Protein AF-A0A6S7FCD2-F1 (afdb_monomer)

Mean predicted aligned error: 10.89 Å

Structure (mmCIF, N/CA/C/O backbone):
data_AF-A0A6S7FCD2-F1
#
_entry.id   AF-A0A6S7FCD2-F1
#
loop_
_atom_site.group_PDB
_atom_site.id
_atom_site.type_symbol
_atom_site.label_atom_id
_atom_site.label_alt_id
_atom_site.label_comp_id
_atom_site.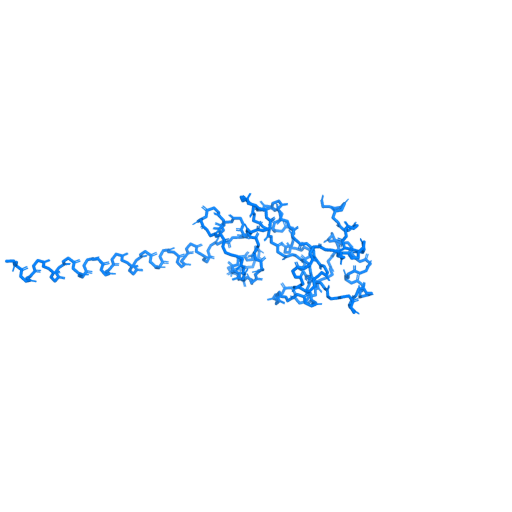label_asym_id
_atom_site.label_entity_id
_atom_site.label_seq_id
_atom_site.pdbx_PDB_ins_code
_atom_site.Cartn_x
_atom_site.Cartn_y
_atom_site.Cartn_z
_atom_site.occupancy
_atom_site.B_iso_or_equiv
_atom_site.auth_seq_id
_atom_site.auth_comp_id
_atom_site.auth_asym_id
_atom_site.auth_atom_id
_atom_site.pdbx_PDB_model_num
ATOM 1 N N . MET A 1 1 ? -40.883 -23.196 32.341 1.00 57.16 1 MET A N 1
ATOM 2 C CA . MET A 1 1 ? -40.020 -22.508 31.353 1.00 57.16 1 MET A CA 1
ATOM 3 C C . MET A 1 1 ? -40.768 -22.479 30.025 1.00 57.16 1 MET A C 1
ATOM 5 O O . MET A 1 1 ? -41.135 -23.535 29.529 1.00 57.16 1 MET A O 1
ATOM 9 N N . ASN A 1 2 ? -41.149 -21.296 29.543 1.00 67.25 2 ASN A N 1
ATOM 10 C CA . ASN A 1 2 ? -42.162 -21.148 28.493 1.00 67.25 2 ASN A CA 1
ATOM 11 C C . ASN A 1 2 ? -41.520 -21.325 27.103 1.00 67.25 2 ASN A C 1
ATOM 13 O O . ASN A 1 2 ? -40.750 -20.472 26.667 1.00 67.25 2 ASN A O 1
ATOM 17 N N . PHE A 1 3 ? -41.809 -22.439 26.423 1.00 68.75 3 PHE A N 1
ATOM 18 C CA . PHE A 1 3 ? -41.163 -22.832 25.158 1.00 68.75 3 PHE A CA 1
ATOM 19 C C . PHE A 1 3 ? -41.322 -21.769 24.055 1.00 68.75 3 PHE A C 1
ATOM 21 O O . PHE A 1 3 ? -40.412 -21.547 23.257 1.00 68.75 3 PHE A O 1
ATOM 28 N N . LYS A 1 4 ? -42.446 -21.037 24.070 1.00 73.81 4 LYS A N 1
ATOM 29 C CA . LYS A 1 4 ? -42.697 -19.905 23.166 1.00 73.81 4 LYS A CA 1
ATOM 30 C C . LYS A 1 4 ? -41.729 -18.740 23.390 1.00 73.81 4 LYS A C 1
ATOM 32 O O . LYS A 1 4 ? -41.264 -18.150 22.422 1.00 73.81 4 LYS A O 1
ATOM 37 N N . ALA A 1 5 ? -41.388 -18.431 24.641 1.00 73.50 5 ALA A N 1
ATOM 38 C CA . ALA A 1 5 ? -40.468 -17.339 24.959 1.00 73.50 5 ALA A CA 1
ATOM 39 C C . ALA A 1 5 ? -39.034 -17.656 24.505 1.00 73.50 5 ALA A C 1
ATOM 41 O O . ALA A 1 5 ? -38.358 -16.789 23.962 1.00 73.50 5 ALA A O 1
ATOM 42 N N . LEU A 1 6 ? -38.593 -18.911 24.653 1.00 77.69 6 LEU A N 1
ATOM 43 C CA . LEU A 1 6 ? -37.261 -19.341 24.219 1.00 77.69 6 LEU A CA 1
ATOM 44 C C . LEU A 1 6 ? -37.103 -19.281 22.689 1.00 77.69 6 LEU A C 1
ATOM 46 O O . LEU A 1 6 ? -36.074 -18.825 22.192 1.00 77.69 6 LEU A O 1
ATOM 50 N N . LEU A 1 7 ? -38.138 -19.688 21.946 1.00 73.44 7 LEU A N 1
ATOM 51 C CA . LEU A 1 7 ? -38.141 -19.642 20.482 1.00 73.44 7 LEU A CA 1
ATOM 52 C C . LEU A 1 7 ? -38.070 -18.195 19.960 1.00 73.44 7 LEU A C 1
ATOM 54 O O . LEU A 1 7 ? -37.292 -17.898 19.055 1.00 73.44 7 LEU A O 1
ATOM 58 N N . ILE A 1 8 ? -38.821 -17.278 20.581 1.00 74.25 8 ILE A N 1
ATOM 59 C CA . ILE A 1 8 ? -38.781 -15.847 20.245 1.00 74.25 8 ILE A CA 1
ATOM 60 C C . ILE A 1 8 ? -37.380 -15.278 20.507 1.00 74.25 8 ILE A C 1
ATOM 62 O O . ILE A 1 8 ? -36.808 -14.646 19.623 1.00 74.25 8 ILE A O 1
ATOM 66 N N . VAL A 1 9 ? -36.775 -15.564 21.665 1.00 78.94 9 VAL A N 1
ATOM 67 C CA . VAL A 1 9 ? -35.417 -15.090 21.990 1.00 78.94 9 VAL A CA 1
ATOM 68 C C . VAL A 1 9 ? -34.387 -15.589 20.971 1.00 78.94 9 VAL A C 1
ATOM 70 O O . VAL A 1 9 ? -33.594 -14.795 20.470 1.00 78.94 9 VAL A O 1
ATOM 73 N N . LEU A 1 10 ? -34.419 -16.874 20.602 1.00 74.31 10 LEU A N 1
ATOM 74 C CA . LEU A 1 10 ? -33.493 -17.441 19.614 1.00 74.31 10 LEU A CA 1
ATOM 75 C C . LEU A 1 10 ? -33.635 -16.788 18.233 1.00 74.31 10 LEU A C 1
ATOM 77 O O . LEU A 1 10 ? -32.629 -16.449 17.610 1.00 74.31 10 LEU A O 1
ATOM 81 N N . THR A 1 11 ? -34.867 -16.572 17.765 1.00 70.44 11 THR A N 1
ATOM 82 C CA . THR A 1 11 ? -35.108 -15.927 16.461 1.00 70.44 11 THR A CA 1
ATOM 83 C C . THR A 1 11 ? -34.647 -14.467 16.435 1.00 70.44 11 THR A C 1
ATOM 85 O O . THR A 1 11 ? -33.980 -14.065 15.483 1.00 70.44 11 THR A O 1
ATOM 88 N N . VAL A 1 12 ? -34.884 -13.697 17.504 1.00 72.44 12 VAL A N 1
ATOM 89 C CA . VAL A 1 12 ? -34.418 -12.302 17.626 1.00 72.44 12 VAL A CA 1
ATOM 90 C C . VAL A 1 12 ? -32.885 -12.226 17.690 1.00 72.44 12 VAL A C 1
ATOM 92 O O . VAL A 1 12 ? -32.267 -11.393 17.021 1.00 72.44 12 VAL A O 1
ATOM 95 N N . VAL A 1 13 ? -32.233 -13.124 18.436 1.00 73.38 13 VAL A N 1
ATOM 96 C CA . VAL A 1 13 ? -30.759 -13.207 18.493 1.00 73.38 13 VAL A CA 1
ATOM 97 C C . VAL A 1 13 ? -30.167 -13.604 17.132 1.00 73.38 13 VAL A C 1
ATOM 99 O O . VAL A 1 13 ? -29.112 -13.109 16.737 1.00 73.38 13 VAL A O 1
ATOM 102 N N . CYS A 1 14 ? -30.836 -14.470 16.373 1.00 67.56 14 CYS A N 1
ATOM 103 C CA . CYS A 1 14 ? -30.387 -14.864 15.037 1.00 67.56 14 CYS A CA 1
ATOM 104 C C . CYS A 1 14 ? -30.499 -13.705 14.024 1.00 67.56 14 CYS A C 1
ATOM 106 O O . CYS A 1 14 ? -29.515 -13.372 13.361 1.00 67.56 14 CYS A O 1
ATOM 108 N N . GLN A 1 15 ? -31.648 -13.019 13.982 1.00 67.62 15 GLN A N 1
ATOM 109 C CA . GLN A 1 15 ? -31.895 -11.875 13.089 1.00 67.62 15 GLN A CA 1
ATOM 110 C C . GLN A 1 15 ? -30.944 -10.696 13.357 1.00 67.62 15 GLN A C 1
ATOM 112 O O . GLN A 1 15 ? -30.429 -10.069 12.429 1.00 67.62 15 GLN A O 1
ATOM 117 N N . THR A 1 16 ? -30.648 -10.412 14.628 1.00 64.69 16 THR A N 1
ATOM 118 C CA . THR A 1 16 ? -29.688 -9.357 15.002 1.00 64.69 16 THR A CA 1
ATOM 119 C C . THR A 1 16 ? -28.252 -9.700 14.589 1.00 64.69 16 THR A C 1
ATOM 121 O O . THR A 1 16 ? -27.510 -8.819 14.146 1.00 64.69 16 THR A O 1
ATOM 124 N N . ASN A 1 17 ? -27.866 -10.979 14.641 1.00 70.56 17 ASN A N 1
ATOM 125 C CA . ASN A 1 17 ? -26.556 -11.442 14.181 1.00 70.56 17 ASN A CA 1
ATOM 126 C C . ASN A 1 17 ? -26.381 -11.339 12.658 1.00 70.56 17 ASN A C 1
ATOM 128 O O . ASN A 1 17 ? -25.301 -10.964 12.191 1.00 70.56 17 ASN A O 1
ATOM 132 N N . GLU A 1 18 ? -27.413 -11.632 11.867 1.00 73.81 18 GLU A N 1
ATOM 133 C CA . GLU A 1 18 ? -27.363 -11.461 10.409 1.00 73.81 18 GLU A CA 1
ATOM 134 C C . GLU A 1 18 ? -27.259 -9.990 10.002 1.00 73.81 18 GLU A C 1
ATOM 136 O O . GLU A 1 18 ? -26.383 -9.634 9.209 1.00 73.81 18 GLU A O 1
ATOM 141 N N . ALA A 1 19 ? -28.062 -9.111 10.607 1.00 74.12 19 ALA A N 1
ATOM 142 C CA . ALA A 1 19 ? -27.970 -7.672 10.370 1.00 74.12 19 ALA A CA 1
ATOM 143 C C . ALA A 1 19 ? -26.577 -7.124 10.735 1.00 74.12 19 ALA A C 1
ATOM 145 O O . ALA A 1 19 ? -25.970 -6.381 9.959 1.00 74.12 19 ALA A O 1
ATOM 146 N N . ALA A 1 20 ? -26.004 -7.553 11.866 1.00 72.75 20 ALA A N 1
ATOM 147 C CA . ALA A 1 20 ? -24.648 -7.179 12.266 1.00 72.75 20 ALA A CA 1
ATOM 148 C C . ALA A 1 20 ? -23.577 -7.677 11.277 1.00 72.75 20 ALA A C 1
ATOM 150 O O . ALA A 1 20 ? -22.607 -6.961 10.999 1.00 72.75 20 ALA A O 1
ATOM 151 N N . ARG A 1 21 ? -23.748 -8.878 10.704 1.00 71.75 21 ARG A N 1
ATOM 152 C CA . ARG A 1 21 ? -22.873 -9.413 9.645 1.00 71.75 21 ARG A CA 1
ATOM 153 C C . ARG A 1 21 ? -22.988 -8.606 8.352 1.00 71.75 21 ARG A C 1
ATOM 155 O O . ARG A 1 21 ? -21.956 -8.282 7.765 1.00 71.75 21 ARG A O 1
ATOM 162 N N . ILE A 1 22 ? -24.199 -8.234 7.936 1.00 70.75 22 ILE A N 1
ATOM 163 C CA . ILE A 1 22 ? -24.437 -7.402 6.746 1.00 70.75 22 ILE A CA 1
ATOM 164 C C . ILE A 1 22 ? -23.800 -6.021 6.926 1.00 70.75 22 ILE A C 1
ATOM 166 O O . ILE A 1 22 ? -23.032 -5.589 6.070 1.00 70.75 22 ILE A O 1
ATOM 170 N N . VAL A 1 23 ? -24.021 -5.358 8.065 1.00 68.38 23 VAL A N 1
A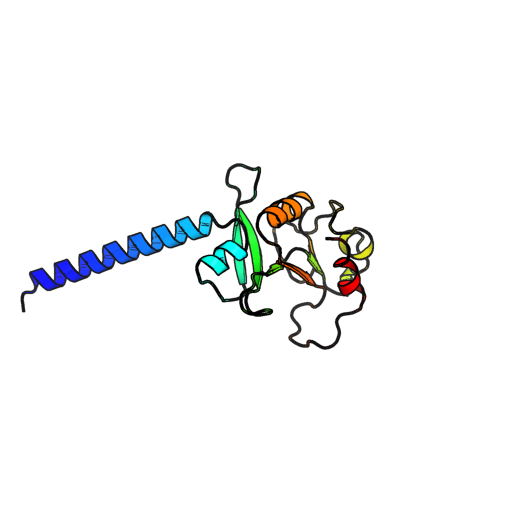TOM 171 C CA . VAL A 1 23 ? -23.420 -4.047 8.360 1.00 68.38 23 VAL A CA 1
ATOM 172 C C . VAL A 1 23 ? -21.893 -4.134 8.419 1.00 68.38 23 VAL A C 1
ATOM 174 O O . VAL A 1 23 ? -21.214 -3.266 7.872 1.00 68.38 23 VAL A O 1
ATOM 177 N N . ARG A 1 24 ? -21.321 -5.190 9.017 1.00 65.81 24 ARG A N 1
ATOM 178 C CA . ARG A 1 24 ? -19.868 -5.440 8.979 1.00 65.81 24 ARG A CA 1
ATOM 179 C C . ARG A 1 24 ? -19.355 -5.607 7.551 1.00 65.81 24 ARG A C 1
ATOM 181 O O . ARG A 1 24 ? -18.335 -5.014 7.206 1.00 65.81 24 ARG A O 1
ATOM 188 N N . ARG A 1 25 ? -20.064 -6.367 6.713 1.00 64.12 25 ARG A N 1
ATOM 189 C CA . ARG A 1 25 ? -19.701 -6.580 5.305 1.00 64.12 25 ARG A CA 1
ATOM 190 C C . ARG A 1 25 ? -19.764 -5.273 4.512 1.00 64.12 25 ARG A C 1
ATOM 192 O O . ARG A 1 25 ? -18.809 -4.955 3.815 1.00 64.12 25 ARG A O 1
ATOM 199 N N . LEU A 1 26 ? -20.818 -4.478 4.688 1.00 61.97 26 LEU A N 1
ATOM 200 C CA . LEU A 1 26 ? -20.973 -3.169 4.048 1.00 61.97 26 LEU A CA 1
ATOM 201 C C . LEU A 1 26 ? -19.908 -2.171 4.512 1.00 61.97 26 LEU A C 1
ATOM 203 O O . LEU A 1 26 ? -19.303 -1.508 3.675 1.00 61.97 26 LEU A O 1
ATOM 207 N N . ARG A 1 27 ? -19.602 -2.110 5.817 1.00 61.41 27 ARG A N 1
ATOM 208 C CA . ARG A 1 27 ? -18.478 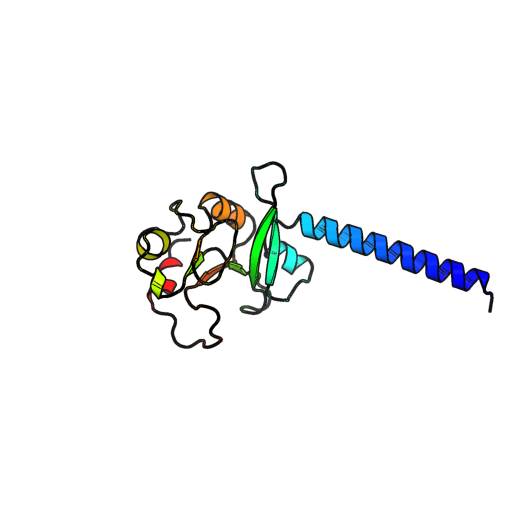-1.308 6.330 1.00 61.41 27 ARG A CA 1
ATOM 209 C C . ARG A 1 27 ? -17.173 -1.749 5.676 1.00 61.41 27 ARG A C 1
ATOM 211 O O . ARG A 1 27 ? -16.433 -0.908 5.181 1.00 61.41 27 ARG A O 1
ATOM 218 N N . ASN A 1 28 ? -16.900 -3.049 5.593 1.00 60.34 28 ASN A N 1
ATOM 219 C CA . ASN A 1 28 ? -15.694 -3.556 4.936 1.00 60.34 28 ASN A CA 1
ATOM 220 C C . ASN A 1 28 ? -15.599 -3.139 3.460 1.00 60.34 28 ASN A C 1
ATOM 222 O O . ASN A 1 28 ? -14.515 -2.769 3.030 1.00 60.34 28 ASN A O 1
ATOM 226 N N . VAL A 1 29 ? -16.716 -3.077 2.730 1.00 62.16 29 VAL A N 1
ATOM 227 C CA . VAL A 1 29 ? -16.766 -2.598 1.334 1.00 62.16 29 VAL A CA 1
ATOM 228 C C . VAL A 1 29 ? -16.558 -1.075 1.214 1.00 62.16 29 VAL A C 1
ATOM 230 O O . VAL A 1 29 ? -16.237 -0.587 0.134 1.00 62.16 29 VAL A O 1
ATOM 233 N N . THR A 1 30 ? -16.670 -0.294 2.299 1.00 78.56 30 THR A N 1
ATOM 234 C CA . THR A 1 30 ? -16.358 1.151 2.301 1.00 78.56 30 THR A CA 1
ATOM 235 C C . THR A 1 30 ? -14.936 1.508 2.722 1.00 78.56 30 THR A C 1
ATOM 237 O O . THR A 1 30 ? -14.623 2.697 2.739 1.00 78.56 30 THR A O 1
ATOM 240 N N . ALA A 1 31 ? -14.084 0.535 3.062 1.00 89.19 31 ALA A N 1
ATOM 241 C CA . ALA A 1 31 ? -12.689 0.822 3.391 1.00 89.19 31 ALA A CA 1
ATOM 242 C C . ALA A 1 31 ? -11.968 1.450 2.191 1.00 89.19 31 ALA A C 1
ATOM 244 O O . ALA A 1 31 ? -12.161 1.036 1.051 1.00 89.19 31 ALA A O 1
ATOM 245 N N . GLN A 1 32 ? -11.133 2.444 2.448 1.00 90.00 32 GLN A N 1
ATOM 246 C CA . GLN A 1 32 ? -10.350 3.170 1.450 1.00 90.00 32 GLN A CA 1
ATOM 247 C C . GLN A 1 32 ? -8.852 2.934 1.633 1.00 90.00 32 GLN A C 1
ATOM 249 O O . GLN A 1 32 ? -8.067 3.134 0.709 1.00 90.00 32 GLN A O 1
ATOM 254 N N . SER A 1 33 ? -8.448 2.489 2.821 1.00 92.69 33 SER A N 1
ATOM 255 C CA . SER A 1 33 ? -7.077 2.110 3.139 1.00 92.69 33 SER A CA 1
ATOM 256 C C . SER A 1 33 ? -7.036 1.032 4.227 1.00 92.69 33 SER A C 1
ATOM 258 O O . SER A 1 33 ? -8.035 0.760 4.898 1.00 92.69 33 SER A O 1
ATOM 260 N N . CYS A 1 34 ? -5.859 0.444 4.451 1.00 94.56 34 CYS A N 1
ATOM 261 C CA . CYS A 1 34 ? -5.632 -0.448 5.590 1.00 94.56 34 CYS A CA 1
ATOM 262 C C . CYS A 1 34 ? -5.898 0.247 6.936 1.00 94.56 34 CYS A C 1
ATOM 264 O O . CYS A 1 34 ? -6.355 -0.396 7.878 1.00 94.56 34 CYS A O 1
ATOM 266 N N . LEU A 1 35 ? -5.697 1.568 7.023 1.00 94.44 35 LEU A N 1
ATOM 267 C CA . LEU A 1 35 ? -5.978 2.335 8.236 1.00 94.44 35 LEU A CA 1
ATOM 268 C C . LEU A 1 35 ? -7.457 2.259 8.639 1.00 94.44 35 LEU A C 1
ATOM 270 O O . LEU A 1 35 ? -7.761 2.202 9.829 1.00 94.44 35 LEU A O 1
ATOM 274 N N . ASP A 1 36 ? -8.381 2.191 7.679 1.00 93.81 36 ASP A N 1
ATOM 275 C CA . ASP A 1 36 ? -9.807 2.040 7.989 1.00 93.81 36 ASP A CA 1
ATOM 276 C C . ASP A 1 36 ? -10.107 0.692 8.637 1.00 93.81 36 ASP A C 1
ATOM 278 O O . ASP A 1 36 ? -10.927 0.611 9.551 1.00 93.81 36 ASP A O 1
ATOM 282 N N . TYR A 1 37 ? -9.433 -0.368 8.189 1.00 94.38 37 TYR A N 1
ATOM 283 C CA . TYR A 1 37 ? -9.539 -1.685 8.808 1.00 94.38 37 TYR A CA 1
ATOM 284 C C . TYR A 1 37 ? -8.984 -1.676 10.231 1.00 94.38 37 TYR A C 1
ATOM 286 O O . TYR A 1 37 ? -9.658 -2.163 11.142 1.00 94.38 37 TYR A O 1
ATOM 294 N N . LEU A 1 38 ? -7.831 -1.040 10.448 1.00 94.56 38 LEU A N 1
ATOM 295 C CA . LEU A 1 38 ? -7.262 -0.896 11.786 1.00 94.56 38 LEU A CA 1
ATOM 296 C C . LEU A 1 38 ? -8.190 -0.115 12.727 1.00 94.56 38 LEU 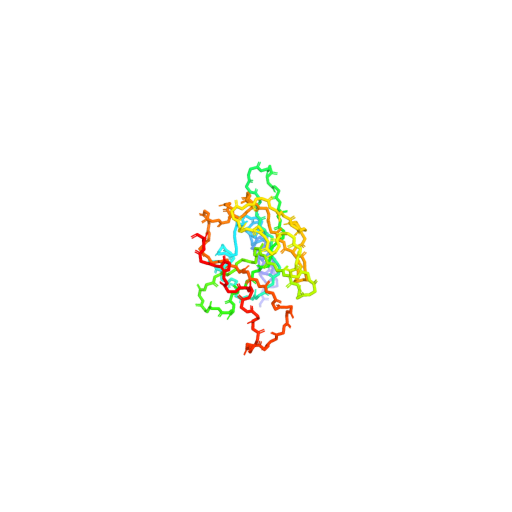A C 1
ATOM 298 O O . LEU A 1 38 ? -8.471 -0.578 13.831 1.00 94.56 38 LEU A O 1
ATOM 302 N N . LYS A 1 39 ? -8.752 1.016 12.278 1.00 93.50 39 LYS A N 1
ATOM 303 C CA . LYS A 1 39 ? -9.738 1.811 13.043 1.00 93.50 39 LYS A CA 1
ATOM 304 C C . LYS A 1 39 ? -10.990 1.011 13.419 1.00 93.50 39 LYS A C 1
ATOM 306 O O . LYS A 1 39 ? -11.669 1.342 14.386 1.00 93.50 39 LYS A O 1
ATOM 311 N N . ARG A 1 40 ? -11.304 -0.050 12.671 1.00 92.50 40 ARG A N 1
ATOM 312 C CA . ARG A 1 40 ? -12.416 -0.979 12.947 1.00 92.50 40 ARG A CA 1
ATOM 313 C C . ARG A 1 40 ? -12.015 -2.152 13.846 1.00 92.50 40 ARG A C 1
ATOM 315 O O . ARG A 1 40 ? -12.842 -3.032 14.082 1.00 92.50 40 ARG A O 1
ATOM 322 N N . GLY A 1 41 ? -10.778 -2.173 14.337 1.00 93.44 41 GLY A N 1
ATOM 323 C CA . GLY A 1 41 ? -10.251 -3.190 15.243 1.00 93.44 41 GLY A CA 1
ATOM 324 C C . GLY A 1 41 ? -9.638 -4.409 14.554 1.00 93.44 41 GLY A C 1
ATOM 325 O O . GLY A 1 41 ? -9.368 -5.397 15.232 1.00 93.44 41 GLY A O 1
ATOM 326 N N . VAL A 1 42 ? -9.419 -4.374 13.235 1.00 94.31 42 VAL A N 1
ATOM 327 C CA . VAL A 1 42 ? -8.685 -5.441 12.537 1.00 94.31 42 VAL A CA 1
ATOM 328 C C . VAL A 1 42 ? -7.203 -5.342 12.885 1.00 94.31 42 VAL A C 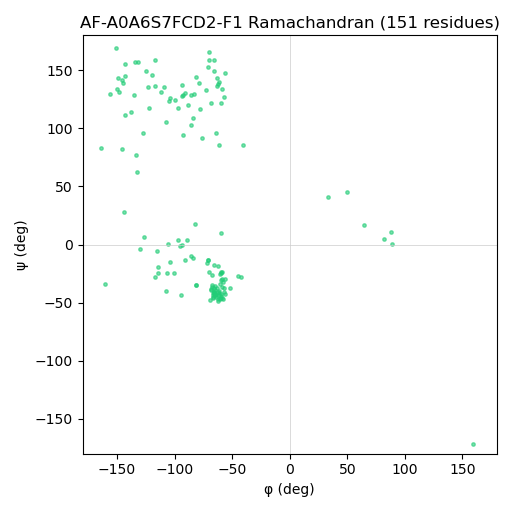1
ATOM 330 O O . VAL A 1 42 ? -6.631 -4.257 12.833 1.00 94.31 42 VAL A O 1
ATOM 333 N N . LYS A 1 43 ? -6.590 -6.474 13.238 1.00 94.06 43 LYS A N 1
ATOM 334 C CA . LYS A 1 43 ? -5.174 -6.549 13.639 1.00 94.06 43 LYS A CA 1
ATOM 335 C C . LYS A 1 43 ? -4.378 -7.637 12.922 1.00 94.06 43 LYS A C 1
ATOM 337 O O . LYS A 1 43 ? -3.188 -7.761 13.150 1.00 94.06 43 LYS A O 1
ATOM 342 N N . THR A 1 44 ? -5.029 -8.437 12.087 1.00 94.12 44 THR A N 1
ATOM 343 C CA . THR A 1 44 ? -4.405 -9.579 11.418 1.00 94.12 44 THR A CA 1
ATOM 344 C C . THR A 1 44 ? -3.889 -9.177 10.050 1.00 94.12 44 THR A C 1
ATOM 346 O O . THR A 1 44 ? -4.642 -8.639 9.232 1.00 94.12 44 THR A O 1
ATOM 349 N N . ASN A 1 45 ? -2.626 -9.472 9.777 1.00 93.38 45 ASN A N 1
ATOM 350 C CA . ASN A 1 45 ? -2.033 -9.282 8.459 1.00 93.38 45 ASN A CA 1
ATOM 351 C C . ASN A 1 45 ? -2.813 -10.039 7.373 1.00 93.38 45 ASN A C 1
ATOM 353 O O . ASN A 1 45 ? -3.369 -11.109 7.627 1.00 93.38 45 ASN A O 1
ATOM 357 N N . GLY A 1 46 ? -2.869 -9.505 6.152 1.00 93.69 46 GLY A N 1
ATOM 358 C CA . GLY A 1 46 ? -3.533 -10.209 5.055 1.00 93.69 46 GLY A CA 1
ATOM 359 C C . GLY A 1 46 ? -3.963 -9.339 3.887 1.00 93.69 46 GLY A C 1
ATOM 360 O O . GLY A 1 46 ? -3.629 -8.160 3.796 1.00 93.69 46 GLY A O 1
ATOM 361 N N . TYR A 1 47 ? -4.722 -9.948 2.978 1.00 93.62 47 TYR A N 1
ATOM 362 C CA . TYR A 1 47 ? -5.285 -9.272 1.816 1.00 93.62 47 TYR A CA 1
ATOM 363 C C . TYR A 1 47 ? -6.674 -8.719 2.124 1.00 93.62 47 TYR A C 1
ATOM 365 O O . TYR A 1 47 ? -7.552 -9.436 2.602 1.00 93.62 47 TYR A O 1
ATOM 373 N N . TYR A 1 48 ? -6.875 -7.447 1.802 1.00 93.25 48 TYR A N 1
ATOM 374 C CA . TYR A 1 48 ? -8.101 -6.707 2.063 1.00 93.25 48 TYR A CA 1
ATOM 375 C C . TYR A 1 48 ? -8.555 -5.951 0.821 1.00 93.25 48 TYR A C 1
ATOM 377 O O . TYR A 1 48 ? -7.771 -5.646 -0.073 1.00 93.25 48 TYR A O 1
ATOM 385 N N . SER A 1 49 ? -9.844 -5.645 0.769 1.00 91.94 49 SER A N 1
ATOM 386 C CA . SER A 1 49 ? -10.478 -4.935 -0.336 1.00 91.94 49 SER A CA 1
ATOM 387 C C . SER A 1 49 ? -10.656 -3.463 0.015 1.00 91.94 49 SER A C 1
ATOM 389 O O . SER A 1 49 ? -11.297 -3.145 1.008 1.00 91.94 49 SER A O 1
ATOM 391 N N . ILE A 1 50 ? -10.136 -2.554 -0.801 1.00 90.31 50 ILE A N 1
ATOM 392 C CA . ILE A 1 50 ? -10.337 -1.115 -0.608 1.00 90.31 50 ILE A CA 1
ATOM 393 C C . ILE A 1 50 ? -10.914 -0.469 -1.860 1.00 90.31 50 ILE A C 1
ATOM 395 O O . ILE A 1 50 ? -10.656 -0.906 -2.983 1.00 90.31 50 ILE A O 1
ATOM 399 N N . LYS A 1 51 ? -11.697 0.589 -1.670 1.00 87.44 51 LYS A N 1
ATOM 400 C CA . LYS A 1 51 ? -12.257 1.381 -2.760 1.00 87.44 51 LYS A CA 1
ATOM 401 C C . LYS A 1 51 ? -11.147 2.054 -3.562 1.00 87.44 51 LYS A C 1
ATOM 403 O O . LYS A 1 51 ? -10.206 2.628 -3.013 1.00 87.44 51 LYS A O 1
ATOM 408 N N . ASN A 1 52 ? -11.286 1.997 -4.877 1.00 77.12 52 ASN A N 1
ATOM 409 C CA . ASN A 1 52 ? -10.507 2.780 -5.810 1.00 77.12 52 ASN A CA 1
ATOM 410 C C . ASN A 1 52 ? -11.190 4.139 -5.982 1.00 77.12 52 ASN A C 1
ATOM 412 O O . ASN A 1 52 ? -12.392 4.210 -6.231 1.00 77.12 52 ASN A O 1
ATOM 416 N N . TYR A 1 53 ? -10.443 5.223 -5.819 1.00 67.19 53 TYR A N 1
ATOM 417 C CA . TYR A 1 53 ? -11.005 6.557 -5.991 1.00 67.19 53 TYR A CA 1
ATOM 418 C C . TYR A 1 53 ? -11.054 6.921 -7.485 1.00 67.19 53 TYR A C 1
ATOM 420 O O . TYR A 1 53 ? -10.172 6.540 -8.255 1.00 67.19 53 TYR A O 1
ATOM 428 N N . GLY A 1 54 ? -12.087 7.650 -7.914 1.00 59.19 54 GLY A N 1
ATOM 429 C CA . GLY A 1 54 ? -12.200 8.173 -9.286 1.00 59.19 54 GLY A CA 1
ATOM 430 C C . GLY A 1 54 ? -12.729 7.205 -10.354 1.00 59.19 54 GLY A C 1
ATOM 431 O O . GLY A 1 54 ? -12.771 7.573 -11.519 1.00 59.19 54 GLY A O 1
ATOM 432 N N . THR A 1 55 ? -13.142 5.990 -9.987 1.00 55.19 55 THR A N 1
ATOM 433 C CA . THR A 1 55 ? -13.887 5.067 -10.868 1.00 55.19 55 THR A CA 1
ATOM 434 C C . THR A 1 55 ? -15.042 4.468 -10.073 1.00 55.19 55 THR A C 1
ATOM 436 O O . THR A 1 55 ? -14.815 3.995 -8.962 1.00 55.19 55 THR A O 1
ATOM 439 N N . ASP A 1 56 ? -16.262 4.540 -10.611 1.00 59.62 56 ASP A N 1
ATOM 440 C CA . ASP A 1 56 ? -17.552 4.233 -9.966 1.00 59.62 56 ASP A CA 1
ATOM 441 C C . ASP A 1 56 ? -17.547 2.988 -9.061 1.00 59.62 56 ASP A C 1
ATOM 443 O O . ASP A 1 56 ? -17.877 1.877 -9.469 1.00 59.62 56 ASP A O 1
ATOM 447 N N . GLY A 1 57 ? -17.161 3.164 -7.794 1.00 65.69 57 GLY A N 1
ATOM 448 C CA . GLY A 1 57 ? -17.205 2.106 -6.787 1.00 65.69 57 GLY A CA 1
ATOM 449 C C . GLY A 1 57 ? -16.284 0.905 -7.035 1.00 65.69 57 GLY A C 1
ATOM 450 O O . GLY A 1 57 ? -16.489 -0.125 -6.392 1.00 65.69 57 GLY A O 1
ATOM 451 N N . TRP A 1 58 ? -15.278 1.004 -7.913 1.00 78.00 58 TRP A N 1
ATOM 452 C CA . TRP A 1 58 ? -14.358 -0.112 -8.158 1.00 78.00 58 TRP A CA 1
ATOM 453 C C . TRP A 1 58 ? -13.562 -0.450 -6.894 1.00 78.00 58 TRP A C 1
ATOM 455 O O . TRP A 1 58 ? -13.175 0.431 -6.128 1.00 78.00 58 TRP A O 1
ATOM 465 N N . VAL A 1 59 ? -13.309 -1.735 -6.665 1.00 85.62 59 VAL A N 1
ATOM 466 C CA . VAL A 1 59 ? -12.609 -2.236 -5.476 1.00 85.62 59 VAL A CA 1
ATOM 467 C C . VAL A 1 59 ? -11.312 -2.893 -5.924 1.00 85.62 59 VAL A C 1
ATOM 469 O O . VAL A 1 59 ? -11.299 -3.640 -6.899 1.00 85.62 59 VAL A O 1
ATOM 472 N N . ARG A 1 60 ? -10.217 -2.628 -5.211 1.00 88.31 60 ARG A N 1
ATOM 473 C CA . ARG A 1 60 ? -8.926 -3.287 -5.428 1.00 88.31 60 ARG A CA 1
ATOM 474 C C . ARG A 1 60 ? -8.478 -4.027 -4.183 1.00 88.31 60 ARG A C 1
ATOM 476 O O . ARG A 1 60 ? -8.695 -3.573 -3.060 1.00 88.31 60 ARG A O 1
ATOM 483 N N . THR A 1 61 ? -7.809 -5.148 -4.400 1.00 92.38 61 THR A N 1
ATOM 484 C CA . THR A 1 61 ? -7.153 -5.886 -3.327 1.00 92.38 61 THR A CA 1
ATOM 485 C C . THR A 1 61 ? -5.829 -5.215 -2.982 1.00 92.38 61 THR A C 1
ATOM 487 O O . THR A 1 61 ? -5.085 -4.801 -3.869 1.00 92.38 61 THR A O 1
ATOM 490 N N . VAL A 1 62 ? -5.524 -5.123 -1.693 1.00 93.69 62 VAL A N 1
ATOM 491 C CA . VAL A 1 62 ? -4.239 -4.676 -1.148 1.00 93.69 62 VAL A CA 1
ATOM 492 C C . VAL A 1 62 ? -3.795 -5.614 -0.041 1.00 93.69 62 VAL A C 1
ATOM 494 O O . VAL A 1 62 ? -4.625 -6.281 0.571 1.00 93.69 62 VAL A O 1
ATOM 497 N N . TYR A 1 63 ? -2.495 -5.661 0.233 1.00 94.00 63 TYR A N 1
ATOM 498 C CA . TYR A 1 63 ? -1.994 -6.318 1.433 1.00 94.00 63 TYR A CA 1
ATOM 499 C C . TYR A 1 63 ? -1.859 -5.295 2.562 1.00 94.00 63 TYR A C 1
ATOM 501 O O . TYR A 1 63 ? -1.240 -4.243 2.367 1.00 94.00 63 TYR A O 1
ATOM 509 N N . CYS A 1 64 ? -2.434 -5.619 3.717 1.00 94.38 64 CYS A N 1
ATOM 510 C CA . CYS A 1 64 ? -2.340 -4.842 4.940 1.00 94.38 64 CYS A CA 1
ATOM 511 C C . CYS A 1 64 ? -1.476 -5.561 5.966 1.00 94.38 64 CYS A C 1
ATOM 513 O O . CYS A 1 64 ? -1.634 -6.762 6.202 1.00 94.38 64 CYS A O 1
ATOM 515 N N . ASP A 1 65 ? -0.604 -4.788 6.593 1.00 92.75 65 ASP A N 1
ATOM 516 C CA . ASP A 1 65 ? 0.253 -5.220 7.678 1.00 92.75 65 ASP A CA 1
ATOM 517 C C . ASP A 1 65 ? 0.006 -4.352 8.915 1.00 92.75 65 ASP A C 1
ATOM 519 O O . ASP A 1 65 ? 0.174 -3.133 8.887 1.00 92.75 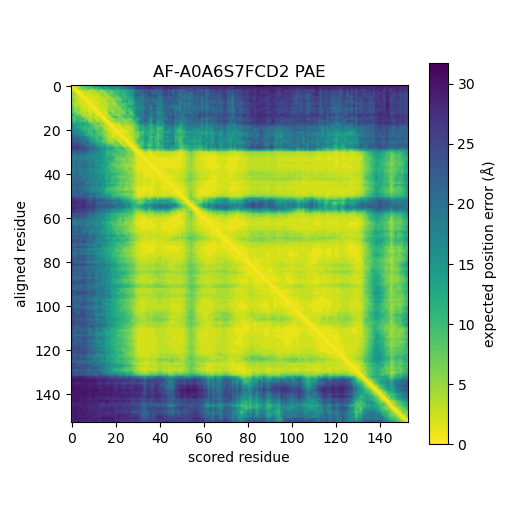65 ASP A O 1
ATOM 523 N N . PHE A 1 66 ? -0.457 -5.000 9.976 1.00 93.50 66 PHE A N 1
ATOM 524 C CA . PHE A 1 66 ? -0.840 -4.416 11.258 1.00 93.50 66 PHE A CA 1
ATOM 525 C C . PHE A 1 66 ? 0.055 -4.893 12.408 1.00 93.50 66 PHE A C 1
ATOM 527 O O . PHE A 1 66 ? -0.116 -4.448 13.542 1.00 93.50 66 PHE A O 1
ATOM 534 N N . GLU A 1 67 ? 0.965 -5.831 12.139 1.00 89.88 67 GLU A N 1
ATOM 535 C CA . GLU A 1 67 ? 1.764 -6.510 13.165 1.00 89.88 67 GLU A CA 1
ATOM 536 C C . GLU A 1 67 ? 3.218 -6.036 13.166 1.00 89.88 67 GLU A C 1
ATOM 538 O O . GLU A 1 67 ? 3.871 -6.108 14.204 1.00 89.88 67 GLU A O 1
ATOM 543 N N . SER A 1 68 ? 3.726 -5.520 12.038 1.00 85.44 68 SER A N 1
ATOM 544 C CA . SER A 1 68 ? 5.119 -5.049 11.961 1.00 85.44 68 SER A CA 1
ATOM 545 C C . SER A 1 68 ? 5.377 -3.806 12.813 1.00 85.44 68 SER A C 1
ATOM 547 O O . SER A 1 68 ? 6.503 -3.598 13.254 1.00 85.44 68 SER A O 1
ATOM 549 N N . GLU A 1 69 ? 4.346 -2.998 13.067 1.00 86.75 69 GLU A N 1
ATOM 550 C CA . GLU A 1 69 ? 4.409 -1.883 14.008 1.00 86.75 69 GLU A CA 1
ATOM 551 C C . GLU A 1 69 ? 3.071 -1.758 14.760 1.00 86.75 69 GLU A C 1
ATOM 553 O O . GLU A 1 69 ? 2.047 -1.425 14.150 1.00 86.75 69 GLU A O 1
ATOM 558 N N . PRO A 1 70 ? 3.038 -2.044 16.076 1.00 88.31 70 PRO A N 1
ATOM 559 C CA . PRO A 1 70 ? 1.806 -2.003 16.853 1.00 88.31 70 PRO A CA 1
ATOM 560 C C . PRO A 1 70 ? 1.120 -0.636 16.792 1.00 88.31 70 PRO A C 1
ATOM 562 O O . PRO A 1 70 ? 1.710 0.388 17.118 1.00 88.31 70 PRO A O 1
ATOM 565 N N . GLY A 1 71 ? -0.162 -0.630 16.425 1.00 88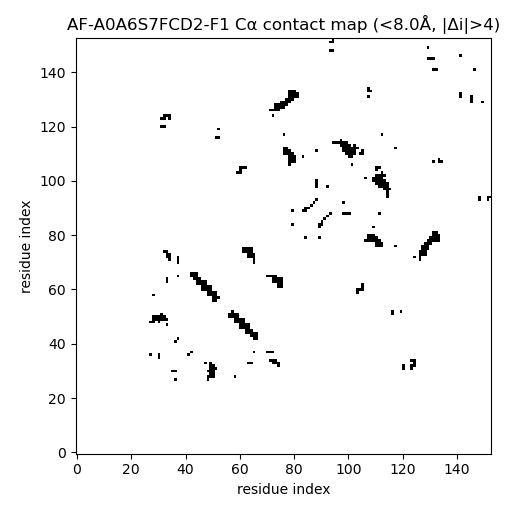.81 71 GLY A N 1
ATOM 566 C CA . GLY A 1 71 ? -0.958 0.599 16.332 1.00 88.81 71 GLY A CA 1
ATOM 567 C C . GLY A 1 71 ? -0.904 1.294 14.971 1.00 88.81 71 GLY A C 1
ATOM 568 O O . GLY A 1 71 ? -1.604 2.290 14.788 1.00 88.81 71 GLY A O 1
ATOM 569 N N . PHE A 1 72 ? -0.169 0.743 14.002 1.00 91.56 72 PHE A N 1
ATOM 570 C CA . PHE A 1 72 ? -0.083 1.275 12.645 1.00 91.56 72 PHE A CA 1
ATOM 571 C C . PHE A 1 72 ? -0.627 0.303 11.599 1.00 91.56 72 PHE A C 1
ATOM 573 O O . PHE A 1 72 ? -0.785 -0.894 11.831 1.00 91.56 72 PHE A O 1
ATOM 580 N N . ALA A 1 73 ? -0.985 0.854 10.438 1.00 95.00 73 ALA A N 1
ATOM 581 C CA . ALA A 1 73 ? -1.584 0.118 9.331 1.00 95.00 73 ALA A CA 1
ATOM 582 C C . ALA A 1 73 ? -0.805 0.369 8.043 1.00 95.00 73 ALA A C 1
ATOM 584 O O . ALA A 1 73 ? -1.049 1.344 7.325 1.00 95.00 73 ALA A O 1
ATOM 585 N N . TRP A 1 74 ? 0.105 -0.543 7.735 1.00 94.56 74 TRP A N 1
ATOM 586 C CA . TRP A 1 74 ? 0.937 -0.487 6.548 1.00 94.56 74 TRP A CA 1
ATOM 587 C C . TRP A 1 74 ? 0.189 -1.050 5.342 1.00 94.56 74 TRP A C 1
ATOM 589 O O . TRP A 1 74 ? -0.352 -2.153 5.387 1.00 94.56 74 TRP A O 1
ATOM 599 N N . THR A 1 75 ? 0.167 -0.300 4.240 1.00 94.12 75 THR A N 1
ATOM 600 C CA . THR A 1 75 ? -0.361 -0.784 2.952 1.00 94.12 75 THR A CA 1
ATOM 601 C C . THR A 1 75 ? 0.796 -1.107 2.014 1.00 94.12 75 THR A C 1
ATOM 603 O O . THR A 1 75 ? 1.641 -0.245 1.777 1.00 94.12 75 THR A O 1
ATOM 606 N N . LEU A 1 76 ? 0.848 -2.319 1.457 1.00 93.06 76 LEU A N 1
ATOM 607 C CA . LEU A 1 76 ? 1.867 -2.683 0.466 1.00 93.06 76 LEU A CA 1
ATOM 608 C C . LEU A 1 76 ? 1.648 -1.911 -0.840 1.00 93.06 76 LEU A C 1
ATOM 610 O O . LEU A 1 76 ? 0.591 -2.051 -1.453 1.00 93.06 76 LEU A O 1
ATOM 614 N N . VAL A 1 77 ? 2.647 -1.146 -1.285 1.00 93.50 77 VAL A N 1
ATOM 615 C CA . VAL A 1 77 ? 2.591 -0.364 -2.539 1.00 93.50 77 VAL A CA 1
ATOM 616 C C . VAL A 1 77 ? 3.578 -0.855 -3.600 1.00 93.50 77 VAL A C 1
ATOM 618 O O . VAL A 1 77 ? 3.335 -0.671 -4.793 1.00 93.50 77 VAL A O 1
ATOM 621 N N . GLU A 1 78 ? 4.661 -1.518 -3.186 1.00 92.44 78 GLU A N 1
ATOM 622 C CA . GLU A 1 78 ? 5.685 -2.080 -4.072 1.00 92.44 78 GLU A CA 1
ATOM 623 C C . GLU A 1 78 ? 6.321 -3.324 -3.423 1.00 92.44 78 GLU A C 1
ATOM 625 O O . GLU A 1 78 ? 6.661 -3.313 -2.239 1.00 92.44 78 GLU A O 1
ATOM 630 N N . SER A 1 79 ? 6.462 -4.406 -4.193 1.00 90.62 79 SER A N 1
ATOM 631 C CA . SER A 1 79 ? 7.144 -5.636 -3.784 1.00 90.62 79 SER A CA 1
ATOM 632 C C . SER A 1 79 ? 7.819 -6.318 -4.965 1.00 90.62 79 SER A C 1
ATOM 634 O O . SER A 1 79 ? 7.171 -6.552 -5.983 1.00 90.62 79 SER A O 1
ATOM 636 N N . PHE A 1 80 ? 9.085 -6.713 -4.845 1.00 88.44 80 PHE A N 1
ATOM 637 C CA . PHE A 1 80 ? 9.740 -7.496 -5.896 1.00 88.44 80 PHE A CA 1
ATOM 638 C C . PHE A 1 80 ? 10.800 -8.459 -5.357 1.00 88.44 80 PHE A C 1
ATOM 640 O O . PHE A 1 80 ? 11.554 -8.137 -4.449 1.00 88.44 80 PHE A O 1
ATOM 647 N N . ALA A 1 81 ? 10.911 -9.647 -5.948 1.00 86.00 81 ALA A N 1
ATOM 648 C CA . ALA A 1 81 ? 12.009 -10.562 -5.657 1.00 86.00 81 ALA A CA 1
ATOM 649 C C . ALA A 1 81 ? 13.329 -10.042 -6.244 1.00 86.00 81 ALA A C 1
ATOM 651 O O . ALA A 1 81 ? 13.342 -9.394 -7.289 1.00 86.00 81 ALA A O 1
ATOM 652 N N . LEU A 1 82 ? 14.463 -10.412 -5.643 1.00 82.25 82 LEU A N 1
ATOM 653 C CA . LEU A 1 82 ? 15.787 -9.938 -6.073 1.00 82.25 82 LEU A CA 1
ATOM 654 C C . LEU A 1 82 ? 16.121 -10.227 -7.541 1.00 82.25 82 LEU A C 1
ATOM 656 O O . LEU A 1 82 ? 16.819 -9.433 -8.167 1.00 82.25 82 LEU A O 1
ATOM 660 N N . LYS A 1 83 ? 15.585 -11.306 -8.124 1.00 84.81 83 LYS A N 1
ATOM 661 C CA . LYS A 1 83 ? 15.720 -11.596 -9.565 1.00 84.81 83 LYS A CA 1
ATOM 662 C C . LYS A 1 83 ? 15.133 -10.500 -10.467 1.00 84.81 83 LYS A C 1
ATOM 664 O O . LYS A 1 83 ? 15.577 -10.332 -11.593 1.00 84.81 83 LYS A O 1
ATOM 669 N N . ASN A 1 84 ? 14.179 -9.727 -9.950 1.00 87.44 84 ASN A N 1
ATOM 670 C CA . ASN A 1 84 ? 13.474 -8.659 -10.654 1.00 87.44 84 ASN A CA 1
ATOM 671 C C . ASN A 1 84 ? 14.068 -7.265 -10.374 1.00 87.44 84 ASN A C 1
ATOM 673 O O . ASN A 1 84 ? 13.537 -6.270 -10.863 1.00 87.44 84 ASN A O 1
ATOM 677 N N . LYS A 1 85 ? 15.168 -7.169 -9.609 1.00 83.44 85 LYS A N 1
ATOM 678 C CA . LYS A 1 85 ? 15.729 -5.894 -9.120 1.00 83.44 85 LYS A CA 1
ATOM 679 C C . LYS A 1 85 ? 16.136 -4.902 -10.209 1.00 83.44 85 LYS A C 1
ATOM 681 O O . LYS A 1 85 ? 16.208 -3.715 -9.928 1.00 83.44 85 LYS A O 1
ATOM 686 N N . PHE 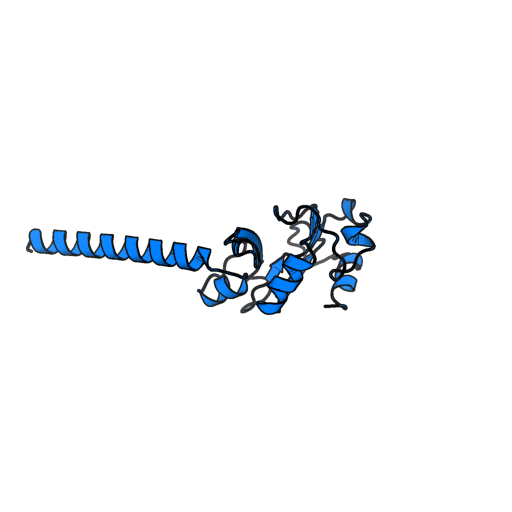A 1 86 ? 16.420 -5.383 -11.420 1.00 87.38 86 PHE A N 1
ATOM 687 C CA . PHE A 1 86 ? 16.854 -4.557 -12.550 1.00 87.38 86 PHE A CA 1
ATOM 688 C C . PHE A 1 86 ? 15.716 -4.138 -13.485 1.00 87.38 86 PHE A C 1
ATOM 690 O O . PHE A 1 86 ? 15.958 -3.406 -14.441 1.00 87.38 86 PHE A O 1
ATOM 697 N N . LEU A 1 87 ? 14.472 -4.564 -13.234 1.00 90.94 87 LEU A N 1
ATOM 698 C CA . LEU A 1 87 ? 13.348 -4.076 -14.032 1.00 90.94 87 LEU A CA 1
ATOM 699 C C . LEU A 1 87 ? 13.211 -2.557 -13.839 1.00 90.94 87 LEU A C 1
ATOM 701 O O . LEU A 1 87 ? 13.287 -2.099 -12.695 1.00 90.94 87 LEU A O 1
ATOM 705 N N . PRO A 1 88 ? 12.951 -1.768 -14.900 1.00 91.88 88 PRO A N 1
ATOM 706 C CA . PRO A 1 88 ? 12.893 -0.307 -14.807 1.00 91.88 88 PRO A CA 1
ATOM 707 C C . PRO A 1 88 ? 11.959 0.209 -13.707 1.00 91.88 88 PRO A C 1
ATOM 709 O O . PRO A 1 88 ? 12.301 1.156 -12.998 1.00 91.88 88 PRO A O 1
ATOM 712 N N . ALA A 1 89 ? 10.824 -0.464 -13.494 1.00 91.62 89 ALA A N 1
ATOM 713 C CA . ALA A 1 89 ? 9.892 -0.158 -12.412 1.00 91.62 89 ALA A CA 1
ATOM 714 C C . ALA A 1 89 ? 10.550 -0.217 -11.020 1.00 91.62 89 ALA A C 1
ATOM 716 O O . ALA A 1 89 ? 10.271 0.623 -10.178 1.00 91.62 89 ALA A O 1
ATOM 717 N N . PHE A 1 90 ? 11.466 -1.143 -10.754 1.00 87.12 90 PHE A N 1
ATOM 718 C CA . PHE A 1 90 ? 12.094 -1.275 -9.433 1.00 87.12 90 PHE A CA 1
ATOM 719 C C . PHE A 1 90 ? 13.482 -0.645 -9.368 1.00 87.12 90 PHE A C 1
ATOM 721 O O . PHE A 1 90 ? 13.886 -0.196 -8.305 1.00 87.12 90 PHE A O 1
ATOM 728 N N . HIS A 1 91 ? 14.181 -0.516 -10.490 1.00 85.00 91 HIS A N 1
ATOM 729 C CA . HIS A 1 91 ? 15.546 0.001 -10.517 1.00 85.00 91 HIS A CA 1
ATOM 730 C C . HIS A 1 91 ? 15.625 1.507 -10.790 1.00 85.00 91 HIS A C 1
ATOM 732 O O . HIS A 1 91 ? 16.388 2.217 -10.147 1.00 85.00 91 HIS A O 1
ATOM 738 N N . ILE A 1 92 ? 14.833 2.000 -11.745 1.00 86.88 92 ILE A N 1
ATOM 739 C CA . ILE A 1 92 ? 15.008 3.340 -12.328 1.00 86.88 92 ILE A CA 1
ATOM 740 C C . ILE A 1 92 ? 13.906 4.287 -11.856 1.00 86.88 92 ILE A C 1
ATOM 742 O O . ILE A 1 92 ? 14.150 5.457 -11.573 1.00 86.88 92 ILE A O 1
ATOM 746 N N . HIS A 1 93 ? 12.672 3.796 -11.766 1.00 89.88 93 HIS A N 1
ATOM 747 C CA . HIS A 1 93 ? 11.526 4.653 -11.507 1.00 89.88 93 HIS A CA 1
ATOM 748 C C . HIS A 1 93 ? 11.277 4.833 -9.998 1.00 89.88 93 HIS A C 1
ATOM 750 O O . HIS A 1 93 ? 10.980 3.851 -9.306 1.00 89.88 93 HIS A O 1
ATOM 756 N N . PRO A 1 94 ? 11.325 6.066 -9.457 1.00 87.75 94 PRO A N 1
ATOM 757 C CA . PRO A 1 94 ? 10.864 6.349 -8.095 1.00 87.75 94 PRO A CA 1
ATOM 758 C C . PRO A 1 94 ? 9.334 6.247 -8.009 1.00 87.75 94 PRO A C 1
ATOM 760 O O . PRO A 1 94 ? 8.660 6.258 -9.041 1.00 87.75 94 PRO A O 1
ATOM 763 N N . LEU A 1 95 ? 8.762 6.191 -6.799 1.00 88.19 95 LEU A N 1
ATOM 764 C CA . LEU A 1 95 ? 7.310 6.015 -6.593 1.00 88.19 95 LEU A CA 1
ATOM 765 C C . LEU A 1 95 ? 6.450 7.135 -7.209 1.00 88.19 95 LEU A C 1
ATOM 767 O O . LEU A 1 95 ? 5.305 6.894 -7.581 1.00 88.19 95 LEU A O 1
ATOM 771 N N . LYS A 1 96 ? 7.014 8.339 -7.384 1.00 88.31 96 LYS A N 1
ATOM 772 C CA . LYS A 1 96 ? 6.350 9.477 -8.049 1.00 88.31 96 LYS A CA 1
ATOM 773 C C . LYS A 1 96 ? 6.177 9.321 -9.567 1.00 88.31 96 LYS A C 1
ATOM 775 O O . LYS A 1 96 ? 5.449 10.090 -10.178 1.00 88.31 96 LYS A O 1
ATOM 780 N N . VAL A 1 97 ? 6.853 8.351 -10.185 1.00 92.88 97 VAL A N 1
ATOM 781 C CA . VAL A 1 97 ? 6.706 8.037 -11.613 1.00 92.88 97 VAL A CA 1
ATOM 782 C C . VAL A 1 97 ? 5.663 6.935 -11.789 1.00 92.88 97 VAL A C 1
ATOM 784 O O . VAL A 1 97 ? 5.649 5.947 -11.052 1.00 92.88 97 VAL A O 1
ATOM 787 N N . ASN A 1 98 ? 4.789 7.079 -12.785 1.00 95.81 98 ASN A N 1
ATOM 788 C CA . ASN A 1 98 ? 3.787 6.066 -13.092 1.00 95.81 98 ASN A CA 1
ATOM 789 C C . ASN A 1 98 ? 4.410 4.869 -13.836 1.00 95.81 98 ASN A C 1
ATOM 791 O O . ASN A 1 98 ? 4.479 4.868 -15.060 1.00 95.81 98 ASN A O 1
ATOM 795 N N . ALA A 1 99 ? 4.851 3.853 -13.091 1.00 95.62 99 ALA A N 1
ATOM 796 C CA . ALA A 1 99 ? 5.430 2.614 -13.624 1.00 95.62 99 ALA A CA 1
ATOM 797 C C . ALA A 1 99 ? 4.808 1.368 -12.955 1.00 95.62 99 ALA A C 1
ATOM 799 O O . ALA A 1 99 ? 5.506 0.651 -12.241 1.00 95.62 99 ALA A O 1
ATOM 800 N N . PRO A 1 100 ? 3.489 1.136 -13.095 1.00 95.56 100 PRO A N 1
ATOM 801 C CA . PRO A 1 100 ? 2.801 0.049 -12.403 1.00 95.56 100 PRO A CA 1
ATOM 802 C C . PRO A 1 100 ? 3.264 -1.332 -12.877 1.00 95.56 100 PRO A C 1
ATOM 804 O O . PRO A 1 100 ? 3.572 -1.534 -14.049 1.00 95.56 100 PRO A O 1
ATOM 807 N N . VAL A 1 101 ? 3.228 -2.307 -11.970 1.00 95.50 101 VAL A N 1
ATOM 808 C CA . VAL A 1 101 ? 3.506 -3.718 -12.258 1.00 95.50 101 VAL A CA 1
ATOM 809 C C . VAL A 1 101 ? 2.474 -4.557 -11.518 1.00 95.50 101 VAL A C 1
ATOM 811 O O . VAL A 1 101 ? 2.448 -4.567 -10.293 1.00 95.50 101 VAL A O 1
ATOM 814 N N . ASN A 1 102 ? 1.593 -5.252 -12.237 1.00 94.31 102 ASN A N 1
ATOM 815 C CA . ASN A 1 102 ? 0.481 -6.004 -11.636 1.00 94.31 102 ASN A CA 1
ATOM 816 C C . ASN A 1 102 ? -0.353 -5.189 -10.609 1.00 94.31 102 ASN A C 1
ATOM 818 O O . ASN A 1 102 ? -0.677 -5.711 -9.542 1.00 94.31 102 ASN A O 1
ATOM 822 N N . PRO A 1 103 ? -0.736 -3.924 -10.893 1.00 91.31 103 PRO A N 1
ATOM 823 C CA . PRO A 1 103 ? -1.268 -2.979 -9.895 1.00 91.31 103 PRO A CA 1
ATOM 824 C C . PRO A 1 103 ? -2.587 -3.412 -9.234 1.00 91.31 103 PRO A C 1
ATOM 826 O O . PRO A 1 103 ? -2.941 -2.903 -8.174 1.00 91.31 103 PRO A O 1
ATOM 829 N N . ASN A 1 104 ? -3.312 -4.350 -9.848 1.00 88.88 104 ASN A N 1
ATOM 830 C CA . ASN A 1 104 ? -4.583 -4.880 -9.346 1.00 88.88 104 ASN A CA 1
ATOM 831 C C . ASN A 1 104 ? -4.456 -6.300 -8.765 1.00 88.88 104 ASN A C 1
ATOM 833 O O . ASN A 1 104 ? -5.449 -6.865 -8.318 1.00 88.88 104 ASN A O 1
ATOM 837 N N . SER A 1 105 ? -3.251 -6.879 -8.770 1.00 89.50 105 SER A N 1
ATOM 838 C CA . SER A 1 105 ? -2.980 -8.238 -8.292 1.00 89.50 105 SER A CA 1
ATOM 839 C C . SER A 1 105 ? -1.735 -8.243 -7.396 1.00 89.50 105 SER A C 1
ATOM 841 O O . SER A 1 105 ? -0.646 -8.634 -7.844 1.00 89.50 105 SER A O 1
ATOM 843 N N . PRO A 1 106 ? -1.868 -7.785 -6.133 1.00 87.69 106 PRO A N 1
ATOM 844 C CA . PRO A 1 106 ? -0.746 -7.692 -5.213 1.00 87.69 106 PRO A CA 1
ATOM 845 C C . PRO A 1 106 ? -0.107 -9.055 -4.989 1.00 87.69 106 PRO A C 1
ATOM 847 O O . PRO A 1 106 ? -0.751 -10.003 -4.544 1.00 87.69 106 PRO A O 1
ATOM 850 N N . ASN A 1 107 ? 1.182 -9.146 -5.289 1.00 87.31 107 ASN A N 1
ATOM 851 C CA . ASN A 1 107 ? 1.968 -10.356 -5.124 1.00 87.31 107 ASN A CA 1
ATOM 852 C C . ASN A 1 107 ? 3.379 -9.986 -4.659 1.00 87.31 107 ASN A C 1
ATOM 854 O O . ASN A 1 107 ? 3.933 -8.970 -5.065 1.00 87.31 107 ASN A O 1
ATOM 858 N N . TRP A 1 108 ? 3.978 -10.816 -3.811 1.00 85.88 108 TRP A N 1
ATOM 859 C CA . TRP A 1 108 ? 5.266 -10.490 -3.193 1.00 85.88 108 TRP A CA 1
ATOM 860 C C . TRP A 1 108 ? 6.447 -10.513 -4.173 1.00 85.88 108 TRP A C 1
ATOM 862 O O . TRP A 1 108 ? 7.467 -9.869 -3.940 1.00 85.88 108 TRP A O 1
ATOM 872 N N . ASN A 1 109 ? 6.321 -11.254 -5.273 1.00 87.81 109 ASN A N 1
ATOM 873 C CA . ASN A 1 109 ? 7.405 -11.481 -6.225 1.00 87.81 109 ASN A CA 1
ATOM 874 C C . ASN A 1 109 ? 7.582 -10.319 -7.220 1.00 87.81 109 ASN A C 1
ATOM 876 O O . ASN A 1 109 ? 8.702 -10.050 -7.654 1.00 87.81 109 ASN A O 1
ATOM 880 N N . LEU A 1 110 ? 6.495 -9.664 -7.625 1.00 90.69 110 LEU A N 1
ATOM 881 C CA . LEU A 1 110 ? 6.486 -8.715 -8.733 1.00 90.69 110 LEU A CA 1
ATOM 882 C C . LEU A 1 110 ? 5.219 -7.838 -8.718 1.00 90.69 110 LEU A C 1
ATOM 884 O O . LEU A 1 110 ? 4.244 -8.108 -9.426 1.00 90.69 110 LEU A O 1
ATOM 888 N N . PHE A 1 111 ? 5.232 -6.775 -7.925 1.00 93.62 111 PHE A N 1
ATOM 889 C CA . PHE A 1 111 ? 4.097 -5.884 -7.717 1.00 93.62 111 PHE A CA 1
ATOM 890 C C . PHE A 1 111 ? 4.526 -4.430 -7.530 1.00 93.62 111 PHE A C 1
ATOM 892 O O . PHE A 1 111 ? 5.464 -4.132 -6.797 1.00 93.62 111 PHE A O 1
ATOM 899 N N . ARG A 1 112 ? 3.781 -3.516 -8.145 1.00 94.31 112 ARG A N 1
ATOM 900 C CA . ARG A 1 112 ? 3.866 -2.077 -7.933 1.00 94.31 112 ARG A CA 1
ATOM 901 C C . ARG A 1 112 ? 2.544 -1.416 -8.305 1.00 94.31 112 ARG A C 1
ATOM 903 O O . ARG A 1 112 ? 2.039 -1.608 -9.413 1.00 94.31 112 ARG A O 1
ATOM 910 N N . MET A 1 113 ? 2.015 -0.600 -7.403 1.00 93.81 113 MET A N 1
ATOM 911 C CA . MET A 1 113 ? 0.840 0.229 -7.669 1.00 93.81 113 MET A CA 1
ATOM 912 C C . MET A 1 113 ? 1.111 1.302 -8.733 1.00 93.81 113 MET A C 1
ATOM 914 O O . MET A 1 113 ? 2.252 1.702 -8.977 1.00 93.81 113 MET A O 1
ATOM 918 N N . SER A 1 114 ? 0.051 1.807 -9.363 1.00 93.62 114 SER A N 1
ATOM 919 C CA . SER A 1 114 ? 0.153 3.004 -10.203 1.00 93.62 114 SER A CA 1
ATOM 920 C C . SER A 1 114 ? 0.389 4.255 -9.355 1.00 93.62 114 SER A C 1
ATOM 922 O O . SER A 1 114 ? 0.065 4.292 -8.163 1.00 93.62 114 SER A O 1
ATOM 924 N N . PHE A 1 115 ? 0.919 5.313 -9.973 1.00 92.25 115 PHE A N 1
ATOM 925 C CA . PHE A 1 115 ? 1.095 6.597 -9.284 1.00 92.25 115 PHE A CA 1
ATOM 926 C C . PHE A 1 115 ? -0.235 7.132 -8.732 1.00 92.25 115 PHE A C 1
ATOM 928 O O . PHE A 1 115 ? -0.297 7.584 -7.591 1.00 92.25 115 PHE A O 1
ATOM 935 N N . LEU A 1 116 ? -1.318 7.003 -9.506 1.00 90.81 116 LEU A N 1
ATOM 936 C CA . LEU A 1 116 ? -2.657 7.414 -9.089 1.00 90.81 116 LEU A CA 1
ATOM 937 C C . LEU A 1 116 ? -3.129 6.649 -7.841 1.00 90.81 116 LEU A C 1
ATOM 939 O O . LEU A 1 116 ? -3.588 7.268 -6.885 1.00 90.81 116 LEU A O 1
ATOM 943 N N . GLN A 1 117 ? -2.970 5.322 -7.811 1.00 90.88 117 GLN A N 1
ATOM 944 C CA . GLN A 1 117 ? -3.351 4.498 -6.656 1.00 90.88 117 GLN A CA 1
ATOM 945 C C . GLN A 1 117 ? -2.573 4.888 -5.392 1.00 90.88 117 GLN A C 1
ATOM 947 O O . GLN A 1 117 ? -3.156 4.971 -4.310 1.00 90.88 117 GLN A O 1
ATOM 952 N N . MET A 1 118 ? -1.269 5.151 -5.525 1.00 91.56 118 MET A N 1
ATOM 953 C CA . MET A 1 118 ? -0.434 5.612 -4.413 1.00 91.56 118 MET A CA 1
ATOM 954 C C . MET A 1 118 ? -0.851 7.009 -3.944 1.00 91.56 118 MET A C 1
ATOM 956 O O . MET A 1 118 ? -1.041 7.222 -2.753 1.00 91.56 118 MET A O 1
ATOM 960 N N . SER A 1 119 ? -1.073 7.953 -4.860 1.00 90.19 119 SER A N 1
ATOM 961 C CA . SER A 1 119 ? -1.541 9.304 -4.525 1.00 90.19 119 SER A CA 1
ATOM 962 C C . SER A 1 119 ? -2.857 9.276 -3.734 1.00 90.19 119 SER A C 1
ATOM 964 O O . SER A 1 119 ? -2.985 9.942 -2.709 1.00 90.19 119 SER A O 1
ATOM 966 N N . GLN A 1 120 ? -3.795 8.416 -4.130 1.00 88.00 120 GLN A N 1
ATOM 967 C CA . GLN A 1 120 ? -5.065 8.230 -3.424 1.00 88.00 120 GLN A CA 1
ATOM 968 C C . GLN A 1 120 ? -4.891 7.615 -2.036 1.00 88.00 120 GLN A C 1
ATOM 970 O O . GLN A 1 120 ? -5.523 8.061 -1.081 1.00 88.00 120 GLN A O 1
ATOM 975 N N . LEU A 1 121 ? -4.016 6.612 -1.904 1.00 89.94 121 LEU A N 1
ATOM 976 C CA . LEU A 1 121 ? -3.665 6.066 -0.593 1.00 89.94 121 LEU A CA 1
ATOM 977 C C . LEU A 1 121 ? -3.056 7.138 0.317 1.00 89.94 121 LEU A C 1
ATOM 979 O O . LEU A 1 121 ? -3.267 7.083 1.525 1.00 89.94 121 LEU A O 1
ATOM 983 N N . ARG A 1 122 ? -2.355 8.132 -0.246 1.00 89.12 122 ARG A N 1
ATOM 984 C CA . ARG A 1 122 ? -1.615 9.160 0.516 1.00 89.12 122 ARG A CA 1
ATOM 985 C C . ARG A 1 122 ? -2.561 10.069 1.262 1.00 89.12 122 ARG A C 1
ATOM 987 O O . ARG A 1 122 ? -2.278 10.470 2.381 1.00 89.12 122 ARG A O 1
ATOM 994 N N . ALA A 1 123 ? -3.699 10.352 0.639 1.00 87.12 123 ALA A N 1
ATOM 995 C CA . ALA A 1 123 ? -4.758 11.140 1.241 1.00 87.12 123 ALA A CA 1
ATOM 996 C C . ALA A 1 123 ? -5.401 10.449 2.459 1.00 87.12 123 ALA A C 1
ATOM 998 O O . ALA A 1 123 ? -6.068 11.119 3.238 1.00 87.12 123 ALA A O 1
ATOM 999 N N . GLN A 1 124 ? -5.224 9.129 2.623 1.00 88.12 124 GLN A N 1
ATOM 1000 C CA . GLN A 1 124 ? -5.913 8.331 3.647 1.00 88.12 124 GLN A CA 1
ATOM 1001 C C . GLN A 1 124 ? -4.978 7.696 4.685 1.00 88.12 124 GLN A C 1
ATOM 1003 O O . GLN A 1 124 ? -5.404 7.439 5.808 1.00 88.12 124 GLN A O 1
ATOM 1008 N N . SER A 1 125 ? -3.724 7.405 4.329 1.00 88.06 125 SER A N 1
ATOM 1009 C CA . SER A 1 125 ? -2.755 6.743 5.206 1.00 88.06 125 SER A CA 1
ATOM 1010 C C . SER A 1 125 ? -1.338 7.252 4.970 1.00 88.06 125 SER A C 1
ATOM 1012 O O . SER A 1 125 ? -0.908 7.446 3.832 1.00 88.06 125 SER A O 1
ATOM 1014 N N . THR A 1 126 ? -0.600 7.389 6.068 1.00 86.62 126 THR A N 1
ATOM 1015 C CA . THR A 1 126 ? 0.811 7.783 6.105 1.00 86.62 126 THR A CA 1
ATOM 1016 C C . THR A 1 126 ? 1.778 6.593 6.052 1.00 86.62 126 THR A C 1
ATOM 1018 O O . THR A 1 126 ? 2.960 6.799 5.806 1.00 86.62 126 THR A O 1
ATOM 1021 N N . HIS A 1 127 ? 1.301 5.357 6.257 1.00 88.81 127 HIS A N 1
ATOM 1022 C CA . HIS A 1 127 ? 2.154 4.170 6.416 1.00 88.81 127 HIS A CA 1
ATOM 1023 C C . HIS A 1 127 ? 2.088 3.264 5.186 1.00 88.81 127 HIS A C 1
ATOM 1025 O O . HIS A 1 127 ? 1.093 2.569 4.938 1.00 88.81 127 HIS A O 1
ATOM 1031 N N . TRP A 1 128 ? 3.154 3.289 4.387 1.00 89.94 128 TRP A N 1
ATOM 1032 C CA . TRP A 1 128 ? 3.261 2.556 3.126 1.00 89.94 128 TRP A CA 1
ATOM 1033 C C . TRP A 1 128 ? 4.461 1.629 3.121 1.00 89.94 128 TRP A C 1
ATOM 1035 O O . TRP A 1 128 ? 5.562 2.017 3.495 1.00 89.94 128 TRP A O 1
ATOM 1045 N N . ARG A 1 129 ? 4.257 0.404 2.642 1.00 87.38 129 ARG A N 1
ATOM 1046 C CA . ARG A 1 129 ? 5.289 -0.625 2.629 1.00 87.38 129 ARG A CA 1
ATOM 1047 C C . ARG A 1 129 ? 5.836 -0.820 1.220 1.00 87.38 129 ARG A C 1
ATOM 1049 O O . ARG A 1 129 ? 5.095 -1.151 0.293 1.00 87.38 129 ARG A O 1
ATOM 1056 N N . VAL A 1 130 ? 7.149 -0.660 1.103 1.00 87.38 130 VAL A N 1
ATOM 1057 C CA . VAL A 1 130 ? 7.964 -1.091 -0.036 1.00 87.38 130 VAL A CA 1
ATOM 1058 C C . VAL A 1 130 ? 8.853 -2.219 0.462 1.00 87.38 130 VAL A C 1
ATOM 1060 O O . VAL A 1 130 ? 9.465 -2.093 1.521 1.00 87.38 130 VAL A O 1
ATOM 1063 N N . THR A 1 131 ? 8.915 -3.337 -0.256 1.00 80.69 131 THR A N 1
ATOM 1064 C CA . THR A 1 131 ? 9.800 -4.438 0.134 1.00 80.69 131 THR A CA 1
ATOM 1065 C C . THR A 1 131 ? 10.432 -5.133 -1.060 1.00 80.69 131 THR A C 1
ATOM 1067 O O . THR A 1 131 ? 9.892 -5.160 -2.160 1.00 80.69 131 THR A O 1
ATOM 1070 N N . CYS A 1 132 ? 11.578 -5.754 -0.823 1.00 76.56 132 CYS A N 1
ATOM 1071 C CA . CYS A 1 132 ? 12.152 -6.736 -1.733 1.00 76.56 132 CYS A CA 1
ATOM 1072 C C . CYS A 1 132 ? 12.491 -8.065 -1.055 1.00 76.56 132 CYS A C 1
ATOM 1074 O O . CYS A 1 132 ? 13.091 -8.951 -1.669 1.00 76.56 132 CYS A O 1
ATOM 1076 N N . SER A 1 133 ? 12.102 -8.217 0.217 1.00 64.81 133 SER A N 1
ATOM 1077 C CA . SER A 1 133 ? 12.137 -9.492 0.918 1.00 64.81 133 SER A CA 1
ATOM 1078 C C . SER A 1 133 ? 10.846 -10.249 0.616 1.00 64.81 133 SER A C 1
ATOM 1080 O O . SER A 1 133 ? 9.764 -9.949 1.124 1.00 64.81 133 SER A O 1
ATOM 1082 N N . PHE A 1 134 ? 10.958 -11.232 -0.273 1.00 55.53 134 PHE A N 1
ATOM 1083 C CA . PHE A 1 134 ? 9.918 -12.224 -0.507 1.00 55.53 134 PHE A CA 1
ATOM 1084 C C . PHE A 1 134 ? 9.745 -13.050 0.774 1.00 55.53 134 PHE A C 1
ATOM 1086 O O . PHE A 1 134 ? 10.545 -13.944 0.997 1.00 55.53 134 PHE A O 1
ATOM 1093 N N . GLN A 1 135 ? 8.775 -12.706 1.633 1.00 50.06 135 GLN A N 1
ATOM 1094 C CA . GLN A 1 135 ? 8.310 -13.489 2.798 1.00 50.06 135 GLN A CA 1
ATOM 1095 C C . GLN A 1 135 ? 9.376 -14.328 3.545 1.00 50.06 135 GLN A C 1
ATOM 1097 O O . GLN A 1 135 ? 9.115 -15.453 3.961 1.00 50.06 135 GLN A O 1
ATOM 1102 N N . THR A 1 136 ? 10.585 -13.812 3.756 1.00 43.62 136 THR A N 1
ATOM 1103 C CA . THR A 1 136 ? 11.529 -14.442 4.678 1.00 43.62 136 THR A CA 1
ATOM 1104 C C . THR A 1 136 ? 11.411 -13.717 6.003 1.00 43.62 136 THR A C 1
ATOM 1106 O O . THR A 1 136 ? 11.719 -12.531 6.093 1.00 43.62 136 THR A O 1
ATOM 1109 N N . ASN A 1 137 ? 10.992 -14.443 7.039 1.00 43.22 137 ASN A N 1
ATOM 1110 C CA . ASN A 1 137 ? 10.928 -14.000 8.438 1.00 43.22 137 ASN A CA 1
ATOM 1111 C C . ASN A 1 137 ? 12.299 -13.584 9.024 1.00 43.22 137 ASN A C 1
ATOM 1113 O O . ASN A 1 137 ? 12.432 -13.383 10.225 1.00 43.22 137 ASN A O 1
ATOM 1117 N N . SER A 1 138 ? 13.339 -13.473 8.200 1.00 38.62 138 SER A N 1
ATOM 1118 C CA . SER A 1 138 ? 14.668 -13.023 8.577 1.00 38.62 138 SER A CA 1
ATOM 1119 C C . SER A 1 138 ? 14.800 -11.516 8.354 1.00 38.62 138 SER A C 1
ATOM 1121 O O . SER A 1 138 ? 15.169 -11.028 7.283 1.00 38.62 138 SER A O 1
ATOM 1123 N N . VAL A 1 139 ? 14.539 -10.768 9.425 1.00 44.59 139 VAL A N 1
ATOM 1124 C CA . VAL A 1 139 ? 15.101 -9.430 9.641 1.00 44.59 139 VAL A CA 1
ATOM 1125 C C . VAL A 1 139 ? 16.624 -9.596 9.703 1.00 44.59 139 VAL A C 1
ATOM 1127 O O . VAL A 1 139 ? 17.183 -9.845 10.762 1.00 44.59 139 VAL A O 1
ATOM 1130 N N . GLY A 1 140 ? 17.304 -9.595 8.556 1.00 44.19 140 GLY A N 1
ATOM 1131 C CA . GLY A 1 140 ? 18.749 -9.848 8.540 1.00 44.19 140 GLY A CA 1
ATOM 1132 C C . GLY A 1 140 ? 19.489 -9.377 7.299 1.00 44.19 140 GLY A C 1
ATOM 1133 O O . GLY A 1 140 ? 20.609 -8.903 7.418 1.00 44.19 140 GLY A O 1
ATOM 1134 N N . TYR A 1 141 ? 18.875 -9.428 6.117 1.00 43.53 141 TYR A N 1
ATOM 1135 C CA . TYR A 1 141 ? 19.506 -8.929 4.894 1.00 43.53 141 TYR A CA 1
ATOM 1136 C C . TYR A 1 141 ? 18.448 -8.336 3.970 1.00 43.53 141 TYR A C 1
ATOM 1138 O O . TYR A 1 141 ? 17.977 -8.982 3.038 1.00 43.53 141 TYR A O 1
ATOM 1146 N N . LEU A 1 142 ? 18.065 -7.086 4.230 1.00 47.28 142 LEU A N 1
ATOM 1147 C CA . LEU A 1 142 ? 17.526 -6.231 3.178 1.00 47.28 142 LEU A CA 1
ATOM 1148 C C . LEU A 1 142 ? 18.723 -5.738 2.360 1.00 47.28 142 LEU A C 1
ATOM 1150 O O . LEU A 1 142 ? 19.579 -5.040 2.906 1.00 47.28 142 LEU A O 1
ATOM 1154 N N . PRO A 1 143 ? 18.839 -6.077 1.068 1.00 50.34 143 PRO A N 1
ATOM 1155 C CA . PRO A 1 143 ? 19.806 -5.406 0.216 1.00 50.34 143 PRO A CA 1
ATOM 1156 C C . PRO A 1 143 ? 19.482 -3.908 0.210 1.00 50.34 143 PRO A C 1
ATOM 1158 O O . PRO A 1 143 ? 18.319 -3.539 0.034 1.00 50.34 143 PRO A O 1
ATOM 1161 N N . ARG A 1 144 ? 20.501 -3.051 0.384 1.00 48.72 144 ARG A N 1
ATOM 1162 C CA . ARG A 1 144 ? 20.382 -1.572 0.431 1.00 48.72 144 ARG A CA 1
ATOM 1163 C C . ARG A 1 144 ? 19.489 -0.981 -0.668 1.00 48.72 144 ARG A C 1
ATOM 1165 O O . ARG A 1 144 ? 18.823 0.019 -0.441 1.00 48.72 144 ARG A O 1
ATOM 1172 N N . LEU A 1 145 ? 19.392 -1.681 -1.802 1.00 52.75 145 LEU A N 1
ATOM 1173 C CA . LEU A 1 145 ? 18.488 -1.424 -2.928 1.00 52.75 145 LEU A CA 1
ATOM 1174 C C . LEU A 1 145 ? 17.045 -1.050 -2.539 1.00 52.75 145 LEU A C 1
ATOM 1176 O O . LEU A 1 145 ? 16.381 -0.364 -3.309 1.00 52.75 145 LEU A O 1
ATOM 1180 N N . CYS A 1 146 ? 16.543 -1.500 -1.385 1.00 55.78 146 CYS A N 1
ATOM 1181 C CA . CYS A 1 146 ? 15.147 -1.291 -0.980 1.00 55.78 146 CYS A CA 1
ATOM 1182 C C . CYS A 1 146 ? 14.968 -0.203 0.087 1.00 55.78 146 CYS A C 1
ATOM 1184 O O . CYS A 1 146 ? 13.853 0.275 0.273 1.00 55.78 146 CYS A O 1
ATOM 1186 N N . GLN A 1 147 ? 16.046 0.217 0.757 1.00 50.44 147 GLN A N 1
ATOM 1187 C CA . GLN A 1 147 ? 16.012 1.297 1.750 1.00 50.44 147 GLN A CA 1
ATOM 1188 C C . GLN A 1 147 ? 16.054 2.682 1.084 1.00 50.44 147 GLN A C 1
ATOM 1190 O O . GLN A 1 147 ? 15.349 3.591 1.520 1.00 50.44 147 GLN A O 1
ATOM 1195 N N . ASP A 1 148 ? 16.776 2.821 -0.030 1.00 46.97 148 ASP A N 1
ATOM 1196 C CA . ASP A 1 148 ? 17.014 4.122 -0.679 1.00 46.97 148 ASP A CA 1
ATOM 1197 C C . ASP A 1 148 ? 15.766 4.719 -1.363 1.00 46.97 148 ASP A C 1
ATOM 1199 O O . ASP A 1 148 ? 15.724 5.907 -1.681 1.00 46.97 148 ASP A O 1
ATOM 1203 N N . LYS A 1 149 ? 14.699 3.932 -1.561 1.00 51.00 149 LYS A N 1
ATOM 1204 C CA . LYS A 1 149 ? 13.454 4.405 -2.194 1.00 51.00 149 LYS A CA 1
ATOM 1205 C C . LYS A 1 149 ? 12.470 5.101 -1.254 1.00 51.00 149 LYS A C 1
ATOM 1207 O O . LYS A 1 149 ? 11.522 5.719 -1.739 1.00 51.00 149 LYS A O 1
ATOM 1212 N N . LEU A 1 150 ? 12.680 5.020 0.061 1.00 47.41 150 LEU A N 1
ATOM 1213 C CA . LEU A 1 150 ? 11.799 5.641 1.058 1.00 47.41 150 LEU A CA 1
ATOM 1214 C C . LEU A 1 150 ? 12.149 7.112 1.346 1.00 47.41 150 LEU A C 1
ATOM 1216 O O . LEU A 1 150 ? 11.346 7.811 1.953 1.00 47.41 150 LEU A O 1
ATOM 1220 N N . GLN A 1 151 ? 13.287 7.619 0.860 1.00 39.28 151 GLN A N 1
ATOM 1221 C CA . GLN A 1 151 ? 13.731 9.004 1.095 1.00 39.28 151 GLN A CA 1
ATOM 1222 C C . GLN A 1 151 ? 13.095 10.057 0.160 1.00 39.28 151 GLN A C 1
ATOM 1224 O O . GLN A 1 151 ? 13.608 11.164 0.029 1.00 39.28 151 GLN A O 1
ATOM 1229 N N . GLY A 1 152 ? 11.981 9.741 -0.507 1.00 38.66 152 GLY A N 1
ATOM 1230 C CA . GLY A 1 152 ? 11.342 10.647 -1.473 1.00 38.66 152 GLY A CA 1
ATOM 1231 C C . GLY A 1 152 ? 9.815 10.601 -1.495 1.00 38.66 152 GLY A C 1
ATOM 1232 O O . GLY A 1 152 ? 9.230 10.825 -2.559 1.00 38.66 152 GLY A O 1
ATOM 1233 N N . VAL A 1 153 ? 9.183 10.251 -0.368 1.00 37.19 153 VAL A N 1
ATOM 1234 C CA . VAL A 1 153 ? 7.719 10.312 -0.189 1.00 37.19 153 VAL A CA 1
ATOM 1235 C C . VAL A 1 153 ? 7.290 11.717 0.194 1.00 37.19 153 VAL A C 1
ATOM 1237 O O . VAL A 1 153 ? 7.905 12.276 1.123 1.00 37.19 153 VAL A O 1
#

Nearest PDB structures (foldseek):
  6eua-assembly1_B  TM=6.512E-01  e=2.315E-02  Homo sapiens
  8fnb-assembly2_B  TM=6.474E-01  e=2.315E-02  Homo sapiens
  8fna-assembly1_A  TM=7.547E-01  e=1.055E-01  Homo sapiens
  4rbs-assembly2_B  TM=3.142E-01  e=4.681E+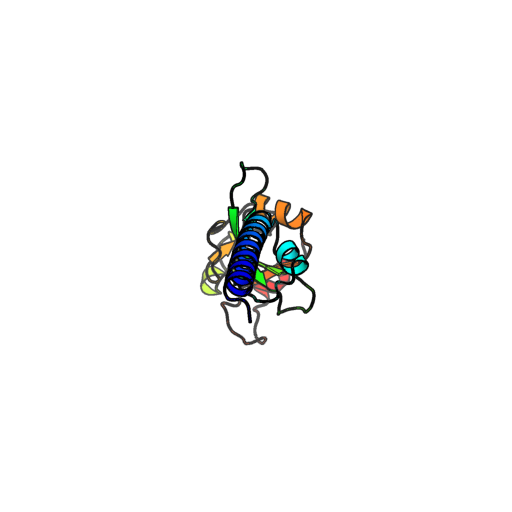00  Klebsiella pneumoniae
  5zgr-assembly1_A  TM=3.619E-01  e=7.762E+00  Klebsiella pneumoniae

Solvent-accessible surface area (backbone atoms only — not comparable to full-atom values): 8808 Å² total; per-residue (Å²): 134,63,68,70,61,55,53,52,52,52,53,53,55,50,56,54,51,51,52,52,48,51,53,52,51,53,53,48,65,65,20,58,44,42,43,52,43,39,77,72,70,53,58,74,63,45,79,44,59,22,43,43,84,98,45,95,82,40,70,38,54,37,41,30,41,27,68,91,46,83,93,44,35,27,30,58,47,34,21,28,26,72,93,51,48,76,42,57,54,69,58,69,45,55,77,88,45,77,49,55,32,53,56,73,52,74,42,55,57,60,20,19,40,35,32,66,59,50,55,58,38,54,81,70,42,91,44,71,36,67,46,47,74,57,88,57,95,62,93,79,73,78,63,67,86,54,61,71,70,67,82,75,121

Sequence (153 aa):
MNFKALLIVLTVVCQTNEAARIVRRLRNVTAQSCLDYLKRGVKTNGYYSIKNYGTDGWVRTVYCDFESEPGFAWTLVESFALKNKFLPAFHIHPLKVNAPVNPNSPNWNLFRMSFLQMSQLRAQSTHWRVTCSFQTNSVGYLPRLCQDKLQGV

Foldseek 3Di:
DDPVVVVVVVVVVVVVVVVVVVVVVVQQLAAAAQVSVVVVVDQDWDKGWHADPPDDSDIAIWTWHCPVDPPFIETEAAAAAPVCCPPCLLPPDALCDFDFWPQRNDDRHIGHHGNSSVVSNVVPHPHYDHAHDPPDPDPDDDDVSGVVRVPPD

Radius of gyration: 20.13 Å; Cα contacts (8 Å, |Δi|>4): 223; chains: 1; bounding box: 63×34×46 Å

Secondary structure (DSSP, 8-state):
--HHHHHHHHHHHHHHHHHHHHHHHHHHHT--SHHHHHHTT----EEEEEEPTTSTT-EEEEEEESSSSTT--EEEEEEE-GGGTTSHHHHT--TTS---BSTTS--SSEEE--HHHHHHHHTT-S-EEEE---S---TT---GGGTGGGTT-

pLDDT: mean 79.35, std 16.33, range [37.19, 95.81]

Organism: Paramuricea clavata (NCBI:txid317549)

InterPro domains:
  IPR014716 Fibrinogen, alpha/beta/gamma chain, C-terminal globular, subdomain 1 [G3DSA:3.90.215.10] (10-129)
  IPR036056 Fibrinogen-like, C-terminal [SSF56496] (26-79)